Protein AF-A0A1Y1MTX8-F1 (afdb_monomer_lite)

Foldseek 3Di:
DVVVVVVVVVVVVVVVVVVVVPDDPPPPPPPCVDPDPPPDPVVVVVVVVCCVVPNDDPLPPQDAADPAAEEQEVLLDPVNVVVLVSNVVNVNDLVSYEYEYQDHRPDPLCPCPHVNVSNHYDYD

pLDDT: mean 87.74, std 13.03, range [48.88, 98.31]

Secondary structure (DSSP, 8-state):
-HHHHHHHHHHHHHHHHHHHHTPPPPTTSS--S--SPP--HHHHHHHHHHHHHH---GGGGPPPPPS--EEEETTTSHHHHHHHHHHHHTT--GGGEEEEESS---SGGGSTTSTTTTSEEEE-

Sequence (124 aa):
LFSLLVLLGVVVFVVRLNKVMTRTPELSSGVSIYKTEALTREYVRRVDAKIKAEGIDFRKNHPSSLNRRYIVVGGSGLVGAQIILDLLDGGTPSSAIRLVDIRPPSRDEFSISGRASRVLFAQA

Organism: Photinus pyralis (NCBI:txid7054)

Structure (mmCIF, N/CA/C/O backbone):
data_AF-A0A1Y1MTX8-F1
#
_entry.id   AF-A0A1Y1MTX8-F1
#
loop_
_atom_site.group_PDB
_atom_site.id
_atom_site.type_symbol
_atom_site.label_atom_id
_atom_site.label_alt_id
_atom_site.label_comp_id
_atom_site.label_asym_id
_atom_site.label_entity_id
_atom_site.label_seq_id
_atom_site.pdbx_PDB_ins_code
_atom_site.Cartn_x
_atom_site.Cartn_y
_atom_site.Cartn_z
_atom_site.occupancy
_atom_site.B_iso_or_equiv
_atom_site.auth_seq_id
_atom_site.auth_comp_id
_atom_site.auth_asym_id
_atom_site.auth_atom_id
_atom_site.pdbx_PDB_model_num
ATOM 1 N N . LEU A 1 1 ? 10.567 -33.858 -39.356 1.00 81.88 1 LEU A N 1
ATOM 2 C CA . LEU A 1 1 ? 10.444 -32.583 -40.106 1.00 81.88 1 LEU A CA 1
ATOM 3 C C . LEU A 1 1 ? 9.507 -31.592 -39.407 1.00 81.88 1 LEU A C 1
ATOM 5 O O . LEU A 1 1 ? 9.960 -30.516 -39.051 1.00 81.88 1 LEU A O 1
ATOM 9 N N . PHE A 1 2 ? 8.252 -31.966 -39.123 1.00 91.50 2 PHE A N 1
ATOM 10 C CA . PHE A 1 2 ? 7.279 -31.111 -38.420 1.00 91.50 2 PHE A CA 1
ATOM 11 C C . PHE A 1 2 ? 7.774 -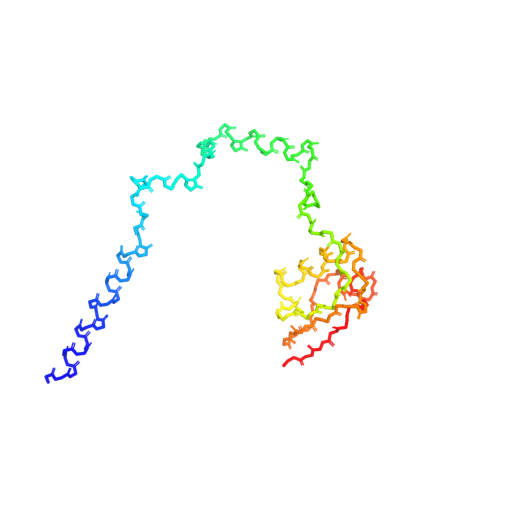30.595 -37.055 1.00 91.50 2 PHE A C 1
ATOM 13 O O . PHE A 1 2 ? 7.784 -29.391 -36.823 1.00 91.50 2 PHE A O 1
ATOM 20 N N . SER A 1 3 ? 8.301 -31.471 -36.193 1.00 90.81 3 SER A N 1
ATOM 21 C CA . SER A 1 3 ? 8.830 -31.070 -34.877 1.00 90.81 3 SER A CA 1
ATOM 22 C C . SER A 1 3 ? 10.027 -30.115 -34.967 1.00 90.81 3 SER A C 1
ATOM 24 O O . SER A 1 3 ? 10.205 -29.270 -34.097 1.00 90.81 3 SER A O 1
ATOM 26 N N . LEU A 1 4 ? 10.822 -30.211 -36.040 1.00 95.00 4 LEU A N 1
ATOM 27 C CA . LEU A 1 4 ? 11.948 -29.308 -36.293 1.00 95.00 4 LEU A CA 1
ATOM 28 C C . LEU A 1 4 ? 11.451 -27.906 -36.682 1.00 95.00 4 LEU A C 1
ATOM 30 O O . LEU A 1 4 ? 11.999 -26.911 -36.220 1.00 95.00 4 LEU A O 1
ATOM 34 N N . LEU A 1 5 ? 10.384 -27.830 -37.486 1.00 95.56 5 LEU A N 1
ATOM 35 C CA . LEU A 1 5 ? 9.737 -26.569 -37.862 1.00 95.56 5 LEU A CA 1
ATOM 36 C C . LEU A 1 5 ? 9.073 -25.891 -36.660 1.00 95.56 5 LEU A C 1
ATOM 38 O O . LEU A 1 5 ? 9.204 -24.681 -36.496 1.00 95.56 5 LEU A O 1
ATOM 42 N N . VAL A 1 6 ? 8.413 -26.665 -35.794 1.00 96.50 6 VAL A N 1
ATOM 43 C CA . VAL A 1 6 ? 7.831 -26.148 -34.547 1.00 96.50 6 VAL A CA 1
ATOM 44 C C . VAL A 1 6 ? 8.927 -25.611 -33.626 1.00 96.50 6 VAL A C 1
ATOM 46 O O . VAL A 1 6 ? 8.814 -24.486 -33.146 1.00 96.50 6 VAL A O 1
ATOM 49 N N . LEU A 1 7 ? 10.014 -26.367 -33.429 1.00 97.38 7 LEU A N 1
ATOM 50 C CA . LEU A 1 7 ? 11.145 -25.930 -32.608 1.00 97.38 7 LEU A CA 1
ATOM 51 C C . LEU A 1 7 ? 11.769 -24.638 -33.152 1.00 97.38 7 LEU A C 1
ATOM 53 O O . LEU A 1 7 ? 11.998 -23.698 -32.393 1.00 97.38 7 LEU A O 1
ATOM 57 N N . LEU A 1 8 ? 11.983 -24.558 -34.468 1.00 97.19 8 LEU A N 1
ATOM 58 C CA . LEU A 1 8 ? 12.482 -23.352 -35.125 1.00 97.19 8 LEU A CA 1
ATOM 59 C C . LEU A 1 8 ? 11.532 -22.163 -34.912 1.00 97.19 8 LEU A C 1
ATOM 61 O O . LEU A 1 8 ? 11.984 -21.066 -34.590 1.00 97.19 8 LEU A O 1
ATOM 65 N N . GLY A 1 9 ? 10.221 -22.386 -35.032 1.00 97.19 9 GLY A N 1
ATOM 66 C CA . GLY A 1 9 ? 9.199 -21.374 -34.768 1.00 97.19 9 GLY A CA 1
ATOM 67 C C . GLY A 1 9 ? 9.242 -20.846 -33.333 1.00 97.19 9 GLY A C 1
ATOM 68 O O . GLY A 1 9 ? 9.215 -19.632 -33.131 1.00 97.19 9 GLY A O 1
ATOM 69 N N . VAL A 1 10 ? 9.386 -21.732 -32.340 1.00 97.00 10 VAL A N 1
ATOM 70 C CA . VAL A 1 10 ? 9.524 -21.353 -30.922 1.00 97.00 10 VAL A CA 1
ATOM 71 C C . VAL A 1 10 ? 10.794 -20.536 -30.696 1.00 97.00 10 VAL A C 1
ATOM 73 O O . VAL A 1 10 ? 10.737 -19.493 -30.049 1.00 97.00 10 VAL A O 1
ATOM 76 N N . VAL A 1 11 ? 11.928 -20.954 -31.264 1.00 97.50 11 VAL A N 1
ATOM 77 C CA . VAL A 1 11 ? 13.194 -20.215 -31.143 1.00 97.50 11 VAL A CA 1
ATOM 78 C C . VAL A 1 11 ? 13.063 -18.815 -31.744 1.00 97.50 11 VAL A C 1
ATOM 80 O O . VAL A 1 11 ? 13.408 -17.831 -31.090 1.00 97.50 11 VAL A O 1
ATOM 83 N N . VAL A 1 12 ? 12.503 -18.694 -32.951 1.00 97.19 12 VAL A N 1
ATOM 84 C CA . VAL A 1 12 ? 12.266 -17.393 -33.598 1.00 97.19 12 VAL A CA 1
ATOM 85 C C . VAL A 1 12 ? 11.321 -16.526 -32.765 1.00 97.19 12 VAL A C 1
ATOM 87 O O . VAL A 1 12 ? 11.571 -15.330 -32.602 1.00 97.19 12 VAL A O 1
ATOM 90 N N . PHE A 1 13 ? 10.261 -17.112 -32.208 1.00 96.75 13 PHE A N 1
ATOM 91 C CA . PHE A 1 13 ? 9.304 -16.409 -31.360 1.00 96.75 13 PHE A CA 1
ATOM 92 C C . PHE A 1 13 ? 9.954 -15.869 -30.083 1.00 96.75 13 PHE A C 1
ATOM 94 O O . PHE A 1 13 ? 9.820 -14.682 -29.792 1.00 96.75 13 PHE A O 1
ATOM 101 N N . VAL A 1 14 ? 10.714 -16.698 -29.363 1.00 96.69 14 VAL A N 1
ATOM 102 C CA . VAL A 1 14 ? 11.410 -16.299 -28.130 1.00 96.69 14 VAL A CA 1
ATOM 103 C C . VAL A 1 14 ? 12.464 -15.231 -28.420 1.00 96.69 14 VAL A C 1
ATOM 105 O O . VAL A 1 14 ? 12.518 -14.221 -27.720 1.00 96.69 14 VAL A O 1
ATOM 108 N N . VAL A 1 15 ? 13.256 -15.387 -29.485 1.00 96.56 15 VAL A N 1
ATOM 109 C CA . VAL A 1 15 ? 14.250 -14.380 -29.894 1.00 96.56 15 VAL A CA 1
ATOM 110 C C . VAL A 1 15 ? 13.570 -13.058 -30.251 1.00 96.56 15 VAL A C 1
ATOM 112 O O . VAL A 1 15 ? 14.044 -11.993 -29.852 1.00 96.56 15 VAL A O 1
ATOM 115 N N . ARG A 1 16 ? 12.439 -13.102 -30.965 1.00 95.06 16 ARG A N 1
ATOM 116 C CA . ARG A 1 16 ? 11.661 -11.907 -31.304 1.00 95.06 16 ARG A CA 1
ATOM 117 C C . ARG A 1 16 ? 11.084 -11.242 -30.061 1.00 95.06 16 ARG A C 1
ATOM 119 O O . ARG A 1 16 ? 11.221 -10.030 -29.938 1.00 95.06 16 ARG A O 1
ATOM 126 N N . LEU A 1 17 ? 10.474 -12.004 -29.155 1.00 93.12 17 LEU A N 1
ATOM 127 C CA . LEU A 1 17 ? 9.946 -11.480 -27.897 1.00 93.12 17 LEU A CA 1
ATOM 128 C C . LEU A 1 17 ? 11.048 -10.819 -27.078 1.00 93.12 17 LEU A C 1
ATOM 130 O O . LEU A 1 17 ? 10.901 -9.659 -26.713 1.00 93.12 17 LEU A O 1
ATOM 134 N N . ASN A 1 18 ? 12.180 -11.495 -26.881 1.00 94.00 18 ASN A N 1
ATOM 135 C CA . ASN A 1 18 ? 13.312 -10.935 -26.150 1.00 94.00 18 ASN A CA 1
ATOM 136 C C . ASN A 1 18 ? 13.825 -9.644 -26.810 1.00 94.00 18 ASN A C 1
ATOM 138 O O . ASN A 1 18 ? 14.085 -8.648 -26.139 1.00 94.00 18 ASN A O 1
ATOM 142 N N . LYS A 1 19 ? 13.898 -9.611 -28.145 1.00 90.75 19 LYS A N 1
ATOM 143 C CA . LYS A 1 19 ? 14.303 -8.419 -28.904 1.00 90.75 19 LYS A CA 1
ATOM 144 C C . LYS A 1 19 ? 13.292 -7.272 -28.809 1.00 90.75 19 LYS A C 1
ATOM 146 O O . LYS A 1 19 ? 13.695 -6.117 -28.855 1.00 90.75 19 LYS A O 1
ATOM 151 N N . VAL A 1 20 ? 11.997 -7.565 -28.709 1.00 87.50 20 VAL A N 1
ATOM 152 C CA . VAL A 1 20 ? 10.947 -6.547 -28.537 1.00 87.50 20 VAL A CA 1
ATOM 153 C C . VAL A 1 20 ? 10.937 -6.033 -27.100 1.00 87.50 20 VAL A C 1
ATOM 155 O O . VAL A 1 20 ? 10.904 -4.827 -26.899 1.00 87.50 20 VAL A O 1
ATOM 158 N N . MET A 1 21 ? 11.044 -6.920 -26.110 1.00 84.19 21 MET A N 1
ATOM 159 C CA . MET A 1 21 ? 11.058 -6.560 -24.688 1.00 84.19 21 MET A CA 1
ATOM 160 C C . MET A 1 21 ? 12.317 -5.789 -24.266 1.00 84.19 21 MET A C 1
ATOM 162 O O . MET 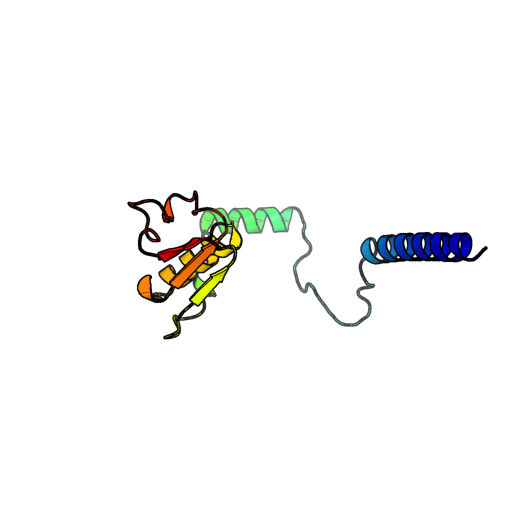A 1 21 ? 12.272 -5.044 -23.295 1.00 84.19 21 MET A O 1
ATOM 166 N N . THR A 1 22 ? 13.430 -5.936 -24.991 1.00 83.94 22 THR A N 1
ATOM 167 C CA . THR A 1 22 ? 14.675 -5.179 -24.748 1.00 83.94 22 THR A CA 1
ATOM 168 C C . THR A 1 22 ? 14.725 -3.832 -25.470 1.00 83.94 22 THR A C 1
ATOM 170 O O . THR A 1 22 ? 15.673 -3.072 -25.280 1.00 83.94 22 THR A O 1
ATOM 173 N N . ARG A 1 23 ? 13.727 -3.513 -26.303 1.00 76.12 23 ARG A N 1
ATOM 174 C CA . ARG A 1 23 ? 13.652 -2.236 -27.015 1.00 76.12 23 ARG A CA 1
ATOM 175 C C . ARG A 1 23 ? 12.672 -1.304 -26.326 1.00 76.12 23 ARG A C 1
ATOM 177 O O . ARG A 1 23 ? 11.498 -1.620 -26.173 1.00 76.12 23 ARG A O 1
ATOM 184 N N . THR A 1 24 ? 13.142 -0.107 -26.016 1.00 69.56 24 THR A N 1
ATOM 185 C CA . THR A 1 24 ? 12.255 1.025 -25.763 1.00 69.56 24 THR A CA 1
ATOM 186 C C . THR A 1 24 ? 11.659 1.454 -27.109 1.00 69.56 24 THR A C 1
ATOM 188 O O . THR A 1 24 ? 12.431 1.642 -28.054 1.00 69.56 24 THR A O 1
ATOM 191 N N . PRO A 1 25 ? 10.326 1.579 -27.248 1.00 68.94 25 PRO A N 1
ATOM 192 C CA . PRO A 1 25 ? 9.718 2.140 -28.450 1.00 68.94 25 PRO A CA 1
ATOM 193 C C . PRO A 1 25 ? 10.361 3.487 -28.784 1.00 68.94 25 PRO A C 1
ATOM 195 O O . PRO A 1 25 ? 10.639 4.277 -27.878 1.00 68.94 25 PRO A O 1
ATOM 198 N N . GLU A 1 26 ? 10.619 3.749 -30.066 1.00 65.19 26 GLU A N 1
ATOM 199 C CA . GLU A 1 26 ? 11.128 5.056 -30.469 1.00 65.19 26 GLU A CA 1
ATOM 200 C C . GLU A 1 26 ? 10.127 6.138 -30.044 1.00 65.19 26 GLU A C 1
ATOM 202 O O . GLU A 1 26 ? 8.942 6.086 -30.376 1.00 65.19 26 GLU A O 1
ATOM 207 N N . LEU A 1 27 ? 10.624 7.139 -29.315 1.00 60.78 27 LEU A N 1
ATOM 208 C CA . LEU A 1 27 ? 9.866 8.290 -28.805 1.00 60.78 27 LEU A CA 1
ATOM 209 C C . LEU A 1 27 ? 9.301 9.195 -29.926 1.00 60.78 27 LEU A C 1
ATOM 211 O O . LEU A 1 27 ? 8.752 10.259 -29.652 1.00 60.78 27 LEU A O 1
ATOM 215 N N . SER A 1 28 ? 9.444 8.792 -31.190 1.00 54.53 28 SER A N 1
ATOM 216 C CA . SER A 1 28 ? 9.121 9.539 -32.409 1.00 54.53 28 SER A CA 1
ATOM 217 C C . SER A 1 28 ? 7.623 9.636 -32.718 1.00 54.53 28 SER A C 1
ATOM 219 O O . SER A 1 28 ? 7.240 10.305 -33.672 1.00 54.53 28 SER A O 1
ATOM 221 N N . SER A 1 29 ? 6.752 9.029 -31.913 1.00 50.22 29 SER A N 1
ATOM 222 C CA . SER A 1 29 ? 5.308 8.992 -32.167 1.00 50.22 29 SER A CA 1
ATOM 223 C C . SER A 1 29 ? 4.496 9.774 -31.137 1.00 50.22 29 SER A C 1
ATOM 225 O O . SER A 1 29 ? 3.514 9.260 -30.631 1.00 50.22 29 SER A O 1
ATOM 227 N N . GLY A 1 30 ? 4.879 11.017 -30.813 1.00 53.75 30 GLY A N 1
ATOM 228 C CA . GLY A 1 30 ? 4.000 12.015 -30.164 1.00 53.75 30 GLY A CA 1
ATOM 229 C C . GLY A 1 30 ? 3.462 11.682 -28.762 1.00 53.75 30 GLY A C 1
ATOM 230 O O . GLY A 1 30 ? 2.908 12.552 -28.091 1.00 53.75 30 GLY A O 1
ATOM 231 N N . VAL A 1 31 ? 3.663 10.460 -28.274 1.00 51.06 31 VAL A N 1
ATOM 232 C CA . VAL A 1 31 ? 3.373 10.045 -26.914 1.00 51.06 31 VAL A CA 1
ATOM 233 C C . VAL A 1 31 ? 4.573 10.468 -26.080 1.00 51.06 31 VAL A C 1
ATOM 235 O O . VAL A 1 31 ? 5.528 9.724 -25.867 1.00 51.06 31 VAL A O 1
ATOM 238 N N . SER A 1 32 ? 4.536 11.718 -25.628 1.00 49.28 32 SER A N 1
ATOM 239 C CA . SER A 1 32 ? 5.360 12.180 -24.517 1.00 49.28 32 SER A CA 1
ATOM 240 C C . SER A 1 32 ? 4.944 11.385 -23.276 1.00 49.28 32 SER A C 1
ATOM 242 O O . SER A 1 32 ? 4.088 11.821 -22.513 1.00 49.28 32 SER A O 1
ATOM 244 N N . ILE A 1 33 ? 5.495 10.179 -23.091 1.00 51.00 33 ILE A N 1
ATOM 245 C CA . ILE A 1 33 ? 5.199 9.381 -21.890 1.00 51.00 33 ILE A CA 1
ATOM 246 C C . ILE A 1 33 ? 5.789 10.071 -20.649 1.00 51.00 33 ILE A C 1
ATOM 248 O O . ILE A 1 33 ? 5.294 9.876 -19.548 1.00 51.00 33 ILE A O 1
ATOM 252 N N . TYR A 1 34 ? 6.763 10.973 -20.803 1.00 49.47 34 TYR A N 1
ATOM 253 C CA . TYR A 1 34 ? 7.367 11.674 -19.677 1.00 49.47 34 TYR A CA 1
ATOM 254 C C . TYR A 1 34 ? 7.754 13.098 -20.063 1.00 49.47 34 TYR A C 1
ATOM 256 O O . TYR A 1 34 ? 8.876 13.380 -20.471 1.00 49.47 34 TYR A O 1
ATOM 264 N N . LYS A 1 35 ? 6.822 14.031 -19.862 1.00 48.88 35 LYS A N 1
ATOM 265 C CA . LYS A 1 35 ? 7.110 15.463 -19.689 1.00 48.88 35 LYS A CA 1
ATOM 266 C C . LYS A 1 35 ? 7.738 15.713 -18.305 1.00 48.88 35 LYS A C 1
ATOM 268 O O . LYS A 1 35 ? 7.371 16.645 -17.597 1.00 48.88 35 LYS A O 1
ATOM 273 N N . THR A 1 36 ? 8.618 14.816 -17.881 1.00 58.41 36 THR A N 1
ATOM 274 C CA . THR A 1 36 ? 9.267 14.827 -16.575 1.00 58.41 36 THR A CA 1
ATOM 275 C C . THR A 1 36 ? 10.669 15.365 -16.786 1.00 58.41 36 THR A C 1
ATOM 277 O O . THR A 1 36 ? 11.326 15.004 -17.764 1.00 58.41 36 THR A O 1
ATOM 280 N N . GLU A 1 37 ? 11.119 16.252 -15.898 1.00 64.62 37 GLU A N 1
ATOM 281 C CA . GLU A 1 37 ? 12.517 16.685 -15.881 1.00 64.62 37 GLU A CA 1
ATOM 282 C C . GLU A 1 37 ? 13.432 15.455 -15.961 1.00 64.62 37 GLU A C 1
ATOM 284 O O . GLU A 1 37 ? 13.139 14.411 -15.367 1.00 64.62 37 GLU A O 1
ATOM 289 N N . ALA A 1 38 ? 14.525 15.559 -16.722 1.00 72.25 38 ALA A N 1
ATOM 290 C CA . ALA A 1 38 ? 15.507 14.488 -16.787 1.00 72.25 38 ALA A CA 1
ATOM 291 C C . ALA A 1 38 ? 15.930 14.096 -15.361 1.00 72.25 38 ALA A C 1
ATOM 293 O O . ALA A 1 38 ? 16.132 14.967 -14.513 1.00 72.25 38 ALA A O 1
ATOM 294 N N . LEU A 1 39 ? 16.075 12.791 -15.106 1.00 81.12 39 LEU A N 1
ATOM 295 C CA . LEU A 1 39 ? 16.537 12.227 -13.830 1.00 81.12 39 LEU A CA 1
ATOM 296 C C . LEU A 1 39 ? 18.026 12.546 -13.601 1.00 81.12 39 LEU A C 1
ATOM 298 O O . LEU A 1 39 ? 18.888 11.669 -13.605 1.00 81.12 39 LEU A O 1
ATOM 302 N N . THR A 1 40 ? 18.345 13.827 -13.437 1.00 88.62 40 THR A N 1
ATOM 303 C CA . THR A 1 40 ? 19.683 14.316 -13.111 1.00 88.62 40 THR A CA 1
ATOM 304 C C . THR A 1 40 ? 19.9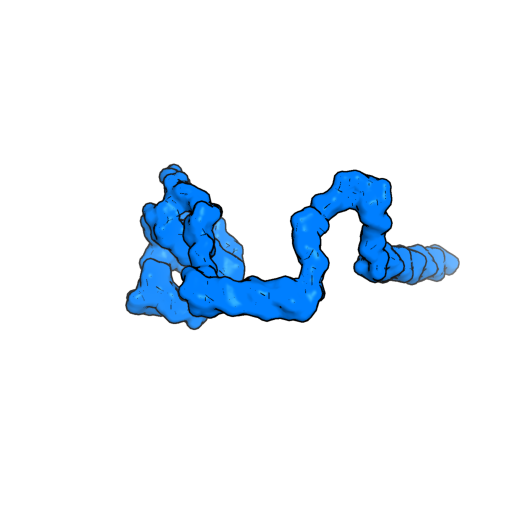56 14.164 -11.620 1.00 88.62 40 THR A C 1
ATOM 306 O O . THR A 1 40 ? 19.046 14.031 -10.795 1.00 88.62 40 THR A O 1
ATOM 309 N N . ARG A 1 41 ? 21.237 14.215 -11.243 1.00 92.69 41 ARG A N 1
ATOM 310 C CA . ARG A 1 41 ? 21.646 14.162 -9.833 1.00 92.69 41 ARG A CA 1
ATOM 311 C C . ARG A 1 41 ? 21.038 15.314 -9.032 1.00 92.69 41 ARG A C 1
ATOM 313 O O . ARG A 1 41 ? 20.637 15.131 -7.887 1.00 92.69 41 ARG A O 1
ATOM 320 N N . GLU A 1 42 ? 20.960 16.487 -9.645 1.00 92.69 42 GLU A N 1
ATOM 321 C CA . GLU A 1 42 ? 20.415 17.714 -9.074 1.00 92.69 42 GLU A CA 1
ATOM 322 C C . GLU A 1 42 ? 18.907 17.580 -8.847 1.00 92.69 42 GLU A C 1
ATOM 324 O O . GLU A 1 42 ? 18.423 17.921 -7.768 1.00 92.69 42 GLU A O 1
ATOM 329 N N . TYR A 1 43 ? 18.180 17.010 -9.817 1.00 89.25 43 TYR A N 1
ATOM 330 C CA . TYR A 1 43 ? 16.752 16.725 -9.684 1.00 89.25 43 TYR A CA 1
ATOM 331 C C . TYR A 1 43 ? 16.475 15.779 -8.515 1.00 89.25 43 TYR A C 1
ATOM 333 O O . TYR A 1 43 ? 15.666 16.094 -7.642 1.00 89.25 43 TYR A O 1
ATOM 341 N N . VAL A 1 44 ? 17.192 14.653 -8.453 1.00 91.44 44 VAL A N 1
ATOM 342 C CA . VAL A 1 44 ? 17.010 13.653 -7.391 1.00 91.44 44 VAL A CA 1
ATOM 343 C C . VAL A 1 44 ? 17.282 14.261 -6.014 1.00 91.44 44 VAL A C 1
ATOM 345 O O . VAL A 1 44 ? 16.476 14.085 -5.104 1.00 91.44 44 VAL A O 1
ATOM 348 N N . ARG A 1 45 ? 18.364 15.038 -5.861 1.00 95.31 45 ARG A N 1
ATOM 349 C CA . ARG A 1 45 ? 18.677 15.728 -4.595 1.00 95.31 45 ARG A CA 1
ATOM 350 C C . ARG A 1 45 ? 17.602 16.734 -4.198 1.00 95.31 45 ARG A C 1
ATOM 352 O O . ARG A 1 45 ? 17.256 16.820 -3.025 1.00 95.31 45 ARG A O 1
ATOM 359 N N . ARG A 1 46 ? 17.069 17.490 -5.159 1.00 94.19 46 ARG A N 1
ATOM 360 C CA . ARG A 1 46 ? 15.996 18.462 -4.921 1.00 94.19 46 ARG A CA 1
ATOM 361 C C . ARG A 1 46 ? 14.709 17.778 -4.464 1.00 94.19 46 ARG A C 1
ATOM 363 O O . ARG A 1 46 ? 14.087 18.243 -3.514 1.00 94.19 46 ARG A O 1
ATOM 370 N N . VAL A 1 47 ? 14.323 16.681 -5.115 1.00 91.31 47 VAL A N 1
ATOM 371 C CA . VAL A 1 47 ? 13.140 15.896 -4.733 1.00 91.31 47 VAL A CA 1
ATOM 372 C C . VAL A 1 47 ? 13.325 15.269 -3.349 1.00 91.31 47 VAL A C 1
ATOM 374 O O . VAL A 1 47 ? 12.420 15.375 -2.530 1.00 91.31 47 VAL A O 1
ATOM 377 N N . ASP A 1 48 ? 14.496 14.699 -3.049 1.00 93.50 48 ASP A N 1
ATOM 378 C CA . ASP A 1 48 ? 14.813 14.155 -1.718 1.00 93.50 48 ASP A CA 1
ATOM 379 C C . ASP A 1 48 ? 14.731 15.229 -0.622 1.00 93.50 48 ASP A C 1
ATOM 381 O O . ASP A 1 48 ? 14.060 15.031 0.389 1.00 93.50 48 ASP A O 1
ATOM 385 N N . ALA A 1 49 ? 15.346 16.396 -0.842 1.00 95.81 49 ALA A N 1
ATOM 386 C CA . ALA A 1 49 ? 15.287 17.511 0.101 1.00 95.81 49 ALA A CA 1
ATOM 387 C C . ALA A 1 49 ? 13.845 17.980 0.341 1.00 95.81 49 ALA A C 1
ATOM 389 O O . ALA A 1 49 ? 13.451 18.203 1.485 1.00 95.81 49 ALA A O 1
ATOM 390 N N . LYS A 1 50 ? 13.040 18.067 -0.725 1.00 93.75 50 LYS A N 1
ATOM 391 C CA . LYS A 1 50 ? 11.621 18.411 -0.631 1.00 93.75 50 LYS A CA 1
ATOM 392 C C . LYS A 1 50 ? 10.841 17.375 0.179 1.00 93.75 50 LYS A C 1
ATOM 394 O O . LYS A 1 50 ? 10.112 17.748 1.088 1.00 93.75 50 LYS A O 1
ATOM 399 N N . ILE A 1 51 ? 11.024 16.087 -0.111 1.00 94.00 51 ILE A N 1
ATOM 400 C CA . ILE A 1 51 ? 10.360 14.991 0.608 1.00 94.00 51 ILE A CA 1
ATOM 401 C C . ILE A 1 51 ? 10.740 14.997 2.092 1.00 94.00 51 ILE A C 1
ATOM 403 O O . ILE A 1 51 ? 9.879 14.789 2.939 1.00 94.00 51 ILE A O 1
ATOM 407 N N . LYS A 1 52 ? 12.005 15.265 2.431 1.00 94.81 52 LYS A N 1
ATOM 408 C CA . LYS A 1 52 ? 12.449 15.371 3.831 1.00 94.81 52 LYS A CA 1
ATOM 409 C C . LYS A 1 52 ? 11.845 16.569 4.559 1.00 94.81 52 LYS A C 1
ATOM 411 O O . LYS A 1 52 ? 11.557 16.458 5.745 1.00 94.81 52 LYS A O 1
ATOM 416 N N . ALA A 1 53 ? 11.682 17.698 3.871 1.00 95.75 53 ALA A N 1
ATOM 417 C CA . ALA A 1 53 ? 11.150 18.923 4.461 1.00 95.75 53 ALA A CA 1
ATOM 418 C C . ALA A 1 53 ? 9.619 18.904 4.600 1.00 95.75 53 ALA A C 1
ATOM 420 O O . ALA A 1 53 ? 9.089 19.310 5.629 1.00 95.75 53 ALA A O 1
ATOM 421 N N . GLU A 1 54 ? 8.913 18.447 3.566 1.00 93.75 54 GLU A N 1
ATOM 422 C CA . GLU A 1 54 ? 7.451 18.553 3.452 1.00 93.75 54 GLU A CA 1
ATOM 423 C C . GLU A 1 54 ? 6.730 17.221 3.714 1.00 93.75 54 GLU A C 1
ATOM 425 O O . GLU A 1 54 ? 5.524 17.203 3.961 1.00 93.75 54 GLU A O 1
ATOM 430 N N . GLY A 1 55 ? 7.447 16.097 3.658 1.00 88.44 55 GLY A N 1
ATOM 431 C CA . GLY A 1 55 ? 6.850 14.766 3.601 1.00 88.44 55 GLY A CA 1
ATOM 432 C C . GLY A 1 55 ? 6.237 14.454 2.232 1.00 88.44 55 GLY A C 1
ATOM 433 O O . GLY A 1 55 ? 6.368 15.203 1.262 1.00 88.44 55 GLY A O 1
ATOM 434 N N . ILE A 1 56 ? 5.556 13.310 2.143 1.00 85.94 56 ILE A N 1
ATOM 435 C CA . ILE A 1 56 ? 4.732 12.946 0.985 1.00 85.94 56 ILE A CA 1
ATOM 436 C C . ILE A 1 56 ? 3.300 12.779 1.475 1.00 85.94 56 ILE A C 1
ATOM 438 O O . ILE A 1 56 ? 3.023 11.902 2.293 1.00 85.94 56 ILE A O 1
ATOM 442 N N . ASP A 1 57 ? 2.384 13.594 0.953 1.00 82.31 57 ASP A N 1
ATOM 443 C CA . ASP A 1 57 ? 0.958 13.388 1.187 1.00 82.31 57 ASP A CA 1
ATOM 444 C C . ASP A 1 57 ? 0.373 12.447 0.132 1.00 82.31 57 ASP A C 1
ATOM 446 O O . ASP A 1 57 ? -0.036 12.859 -0.956 1.00 82.31 57 ASP A O 1
ATOM 450 N N . PHE A 1 58 ? 0.324 11.162 0.471 1.00 76.19 58 PHE A N 1
ATOM 451 C CA . PHE A 1 58 ? -0.296 10.138 -0.370 1.00 76.19 58 PHE A CA 1
ATOM 452 C C . PHE A 1 58 ? -1.824 10.293 -0.459 1.00 76.19 58 PHE A C 1
ATOM 454 O O . PHE A 1 58 ? -2.428 9.845 -1.431 1.00 76.19 58 PHE A O 1
ATOM 461 N N . ARG A 1 59 ? -2.451 11.003 0.491 1.00 74.06 59 ARG A N 1
ATOM 462 C CA . ARG A 1 59 ? -3.915 11.119 0.592 1.00 74.06 59 ARG A CA 1
ATOM 463 C C . ARG A 1 59 ? -4.516 12.123 -0.379 1.00 74.06 59 ARG A C 1
ATOM 465 O O . ARG A 1 59 ? -5.704 12.036 -0.670 1.00 74.06 59 ARG A O 1
ATOM 472 N N . LYS A 1 60 ? -3.715 13.048 -0.920 1.00 77.56 60 LYS A N 1
ATOM 473 C CA . LYS A 1 60 ? -4.175 14.089 -1.855 1.00 77.56 60 LYS A CA 1
ATOM 474 C C . LYS A 1 60 ? -4.957 13.529 -3.049 1.00 77.56 60 LYS A C 1
ATOM 476 O O . LYS A 1 60 ? -5.855 14.193 -3.556 1.00 77.56 60 LYS A O 1
ATOM 481 N N . ASN A 1 61 ? -4.611 12.320 -3.488 1.00 74.81 61 ASN A N 1
ATOM 482 C CA . ASN A 1 61 ? -5.238 11.655 -4.628 1.00 74.81 61 ASN A CA 1
ATOM 483 C C . ASN A 1 61 ? -6.079 10.439 -4.217 1.00 74.81 61 ASN A C 1
ATOM 485 O O . ASN A 1 61 ? -6.422 9.628 -5.077 1.00 74.81 61 ASN A O 1
ATOM 489 N N . HIS A 1 62 ? -6.389 10.275 -2.925 1.00 73.75 62 HIS A N 1
ATOM 490 C CA . HIS A 1 62 ? -7.276 9.194 -2.517 1.00 73.75 62 HIS A CA 1
ATOM 491 C C . HIS A 1 62 ? -8.666 9.432 -3.112 1.00 73.75 62 HIS A C 1
ATOM 493 O O . HIS A 1 62 ? -9.191 10.548 -3.029 1.00 73.75 62 HIS A O 1
ATOM 499 N N . PRO A 1 63 ? -9.283 8.402 -3.712 1.00 68.31 63 PRO A N 1
ATOM 500 C CA . PRO A 1 63 ? -10.676 8.497 -4.098 1.00 68.31 63 PRO A CA 1
ATOM 501 C C . PRO A 1 63 ? -11.514 8.764 -2.845 1.00 68.31 63 PRO A C 1
ATOM 503 O O . PRO A 1 63 ? -11.270 8.185 -1.784 1.00 68.31 63 PRO A O 1
ATOM 506 N N . SER A 1 64 ? -12.507 9.646 -2.959 1.00 73.50 64 SER A N 1
ATOM 507 C CA . SER A 1 64 ? -13.477 9.834 -1.884 1.00 73.50 64 SER A CA 1
ATOM 508 C C . SER A 1 64 ? -14.187 8.512 -1.584 1.00 73.50 64 SER A C 1
ATOM 510 O O . SER A 1 64 ? -14.411 7.698 -2.486 1.00 73.50 64 SER A O 1
ATOM 512 N N . SER A 1 65 ? -14.553 8.287 -0.316 1.00 75.31 65 SER A N 1
ATOM 513 C CA . SER A 1 65 ? -15.369 7.126 0.043 1.00 75.31 65 SER A CA 1
ATOM 514 C C . SER A 1 65 ? -16.655 7.128 -0.781 1.00 75.31 65 SER A C 1
ATOM 516 O O . SER A 1 65 ? -17.442 8.077 -0.773 1.00 75.31 65 SER A O 1
ATOM 518 N N . LEU A 1 66 ? -16.848 6.039 -1.518 1.00 76.50 66 LEU A N 1
ATOM 519 C CA . LEU A 1 66 ? -18.090 5.733 -2.205 1.00 76.50 66 LEU A CA 1
ATOM 520 C C . LEU A 1 66 ? -18.849 4.740 -1.329 1.00 76.50 66 LEU A C 1
ATOM 522 O O . LEU A 1 66 ? -18.249 3.788 -0.831 1.00 76.50 66 LEU A O 1
ATOM 526 N N . ASN A 1 67 ? -20.164 4.920 -1.183 1.00 85.81 67 ASN A N 1
ATOM 527 C CA . ASN A 1 67 ? -21.038 4.001 -0.448 1.00 85.81 67 ASN A CA 1
ATOM 528 C C . ASN A 1 67 ? -21.162 2.644 -1.181 1.00 85.81 67 ASN A C 1
ATOM 530 O O . ASN A 1 67 ? -22.162 2.357 -1.838 1.00 85.81 67 ASN A O 1
ATOM 534 N N . ARG A 1 68 ? -20.090 1.847 -1.150 1.00 90.31 68 ARG A N 1
ATOM 535 C CA . ARG A 1 68 ? -19.887 0.599 -1.895 1.00 90.31 68 ARG A CA 1
ATOM 536 C C . ARG A 1 68 ? -19.238 -0.443 -0.990 1.00 90.31 68 ARG A C 1
ATOM 538 O O . ARG A 1 68 ? -18.556 -0.105 -0.027 1.00 90.31 68 ARG A O 1
ATOM 545 N N . ARG A 1 69 ? -19.432 -1.718 -1.333 1.00 95.12 69 ARG A N 1
ATOM 546 C CA . ARG A 1 69 ? -18.713 -2.835 -0.710 1.00 95.12 69 ARG A CA 1
ATOM 547 C C . ARG A 1 69 ? -17.535 -3.245 -1.584 1.00 95.12 69 ARG A C 1
ATOM 549 O O . ARG A 1 69 ? -17.667 -3.285 -2.805 1.00 95.12 69 ARG A O 1
ATOM 556 N N . TYR A 1 70 ? -16.423 -3.587 -0.950 1.00 96.06 70 TYR A N 1
ATOM 557 C CA . TYR A 1 70 ? -15.171 -3.951 -1.601 1.00 96.06 70 TYR A CA 1
ATOM 558 C C . TYR A 1 70 ? -14.777 -5.371 -1.208 1.00 96.06 70 TYR A C 1
ATOM 560 O O . TYR A 1 70 ? -14.768 -5.719 -0.028 1.00 96.06 70 TYR A O 1
ATOM 568 N N . ILE A 1 71 ? -14.427 -6.184 -2.201 1.00 97.75 71 ILE A N 1
ATOM 569 C CA . ILE A 1 71 ? -13.744 -7.462 -2.000 1.00 97.75 71 ILE A CA 1
ATOM 570 C C . ILE A 1 71 ? -12.344 -7.288 -2.572 1.00 97.75 71 ILE A C 1
ATOM 572 O O . ILE A 1 71 ? -12.194 -7.022 -3.763 1.00 97.75 71 ILE A O 1
ATOM 576 N N . VAL A 1 72 ? -11.332 -7.413 -1.722 1.00 97.44 72 VAL A N 1
ATOM 577 C CA . VAL A 1 72 ? -9.929 -7.262 -2.106 1.00 97.44 72 VAL A CA 1
ATOM 578 C C . VAL A 1 72 ? -9.288 -8.641 -2.110 1.00 97.44 72 VAL A C 1
ATOM 580 O O . VAL A 1 72 ? -9.007 -9.205 -1.054 1.00 97.44 72 VAL A O 1
ATOM 583 N N . VAL A 1 73 ? -9.089 -9.188 -3.308 1.00 98.19 73 VAL A N 1
ATOM 584 C CA . VAL A 1 73 ? -8.393 -10.464 -3.526 1.00 98.19 73 VAL A CA 1
ATOM 585 C C . VAL A 1 73 ? -6.884 -10.223 -3.540 1.00 98.19 73 VAL A C 1
ATOM 587 O O . VAL A 1 73 ? -6.428 -9.220 -4.088 1.00 98.19 73 VAL A O 1
ATOM 590 N N . GLY A 1 74 ? -6.106 -11.118 -2.927 1.00 97.19 74 GLY A N 1
ATOM 591 C CA . GLY A 1 74 ? -4.684 -10.864 -2.666 1.00 97.19 74 GLY A CA 1
ATOM 592 C C . GLY A 1 74 ? -4.487 -9.780 -1.596 1.00 97.19 74 GLY A C 1
ATOM 593 O O . GLY A 1 74 ? -3.499 -9.039 -1.617 1.00 97.19 74 GLY A O 1
ATOM 594 N N . GLY A 1 75 ? -5.476 -9.628 -0.706 1.00 96.75 75 GLY A N 1
ATOM 595 C CA . GLY A 1 75 ? -5.557 -8.543 0.269 1.00 96.75 75 GLY A CA 1
ATOM 596 C C . GLY A 1 75 ? -4.507 -8.594 1.382 1.00 96.75 75 GLY A C 1
ATOM 597 O O . GLY A 1 75 ? -4.278 -7.583 2.036 1.00 96.75 75 GLY A O 1
ATOM 598 N N . SER A 1 76 ? -3.833 -9.727 1.573 1.00 96.69 76 SER A N 1
ATOM 599 C CA . SER A 1 76 ? -2.707 -9.877 2.502 1.00 96.69 76 SER A CA 1
ATOM 600 C C . SER A 1 76 ? -1.363 -9.516 1.863 1.00 96.69 76 SER A C 1
ATOM 602 O O . SER A 1 76 ? -0.356 -9.413 2.565 1.00 96.69 76 SER A O 1
ATOM 604 N N . GLY A 1 77 ? -1.320 -9.341 0.537 1.00 95.31 77 GLY A N 1
ATOM 605 C CA . GLY A 1 77 ? -0.148 -8.868 -0.198 1.00 95.31 77 GLY A CA 1
ATOM 606 C C . GLY A 1 77 ? 0.114 -7.370 -0.010 1.00 95.31 77 GLY A C 1
ATOM 607 O O . GLY A 1 77 ? -0.724 -6.633 0.502 1.00 95.31 77 GLY A O 1
ATOM 608 N N . LEU A 1 78 ? 1.277 -6.897 -0.473 1.00 94.94 78 LEU A N 1
ATOM 609 C CA . LEU A 1 78 ? 1.704 -5.499 -0.305 1.00 94.94 78 LEU A CA 1
ATOM 610 C C . LEU A 1 78 ? 0.671 -4.500 -0.851 1.00 94.94 78 LEU A C 1
ATOM 612 O O . LEU A 1 78 ? 0.260 -3.583 -0.142 1.00 94.94 78 LEU A O 1
ATOM 616 N N . VAL A 1 79 ? 0.223 -4.714 -2.090 1.00 95.25 79 VAL A N 1
ATOM 617 C CA . VAL A 1 79 ? -0.718 -3.815 -2.774 1.00 95.25 79 VAL A CA 1
ATOM 618 C C . VAL A 1 79 ? -2.126 -3.944 -2.196 1.00 95.25 79 VAL A C 1
ATOM 620 O O . VAL A 1 79 ? -2.741 -2.936 -1.864 1.00 95.25 79 VAL A O 1
ATOM 623 N N . GLY A 1 80 ? -2.629 -5.171 -2.032 1.00 95.88 80 GLY A N 1
ATOM 624 C CA . GLY A 1 80 ? -3.978 -5.409 -1.515 1.00 95.88 80 GLY A CA 1
ATOM 625 C C . GLY A 1 80 ? -4.168 -4.861 -0.101 1.00 95.88 80 GLY A C 1
ATOM 626 O O . GLY A 1 80 ? -5.159 -4.183 0.170 1.00 95.88 80 GLY A O 1
ATOM 627 N N . ALA A 1 81 ? -3.176 -5.059 0.770 1.00 96.00 81 ALA A N 1
ATOM 628 C CA . ALA A 1 81 ? -3.205 -4.515 2.118 1.00 96.00 81 ALA A CA 1
ATOM 629 C C . ALA A 1 81 ? -3.221 -2.983 2.099 1.00 96.00 81 ALA A C 1
ATOM 631 O O . ALA A 1 81 ? -3.996 -2.377 2.834 1.00 96.00 81 ALA A O 1
ATOM 632 N N . GLN A 1 82 ? -2.418 -2.349 1.235 1.00 94.31 82 GLN A N 1
ATOM 633 C CA . GLN A 1 82 ? -2.414 -0.891 1.124 1.00 94.31 82 GLN A CA 1
AT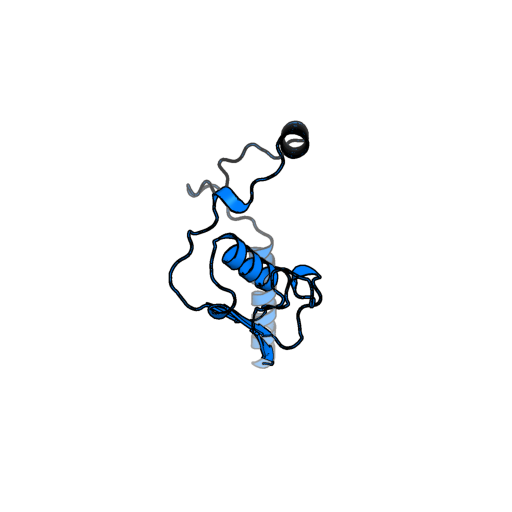OM 634 C C . GLN A 1 82 ? -3.753 -0.345 0.615 1.00 94.31 82 GLN A C 1
ATOM 636 O O . GLN A 1 82 ? -4.268 0.599 1.197 1.00 94.31 82 GLN A O 1
ATOM 641 N N . ILE A 1 83 ? -4.377 -0.992 -0.374 1.00 94.06 83 ILE A N 1
ATOM 642 C CA . ILE A 1 83 ? -5.711 -0.605 -0.861 1.00 94.06 83 ILE A CA 1
ATOM 643 C C . ILE A 1 83 ? -6.740 -0.612 0.276 1.00 94.06 83 ILE A C 1
ATOM 645 O O . ILE A 1 83 ? -7.534 0.316 0.399 1.00 94.06 83 ILE A O 1
ATOM 649 N N . ILE A 1 84 ? -6.736 -1.645 1.124 1.00 95.44 84 ILE A N 1
ATOM 650 C CA . ILE A 1 84 ? -7.651 -1.724 2.272 1.00 95.44 84 ILE A CA 1
ATOM 651 C C . ILE A 1 84 ? -7.412 -0.558 3.233 1.00 95.44 84 ILE A C 1
ATOM 653 O O . ILE A 1 84 ? -8.363 0.078 3.686 1.00 95.44 84 ILE A O 1
ATOM 657 N N . LEU A 1 85 ? -6.148 -0.273 3.534 1.00 93.69 85 LEU A N 1
ATOM 658 C CA . LEU A 1 85 ? -5.757 0.825 4.408 1.00 93.69 85 LEU A CA 1
ATOM 659 C C . LEU A 1 85 ? -6.174 2.189 3.841 1.00 93.69 85 LEU A C 1
ATOM 661 O O . LEU A 1 85 ? -6.713 3.006 4.585 1.00 93.69 85 LEU A O 1
ATOM 665 N N . ASP A 1 86 ? -6.023 2.391 2.535 1.00 92.00 86 ASP A N 1
ATOM 666 C CA . ASP A 1 86 ? -6.415 3.618 1.844 1.00 92.00 86 ASP A CA 1
ATOM 667 C C . ASP A 1 86 ? -7.941 3.800 1.819 1.00 92.00 86 ASP A C 1
ATOM 669 O O . ASP A 1 86 ? -8.437 4.913 2.006 1.00 92.00 86 ASP A O 1
ATOM 673 N N . LEU A 1 87 ? -8.700 2.708 1.650 1.00 92.44 87 LEU A N 1
ATOM 674 C CA . LEU A 1 87 ? -10.164 2.711 1.745 1.00 92.44 87 LEU A CA 1
ATOM 675 C C . LEU A 1 87 ? -10.635 3.097 3.152 1.00 92.44 87 LEU A C 1
ATOM 677 O O . LEU A 1 87 ? -11.570 3.893 3.281 1.00 92.44 87 LEU A O 1
ATOM 681 N N . LEU A 1 88 ? -9.992 2.550 4.190 1.00 92.56 88 LEU A N 1
ATOM 682 C CA . LEU A 1 88 ? -10.265 2.900 5.587 1.00 92.56 88 LEU A CA 1
ATOM 683 C C . LEU A 1 88 ? -9.936 4.375 5.859 1.00 92.56 88 LEU A C 1
ATOM 685 O O . LEU A 1 88 ? -10.753 5.074 6.455 1.00 92.56 88 LEU A O 1
ATOM 689 N N . ASP A 1 89 ? -8.792 4.866 5.373 1.00 89.69 89 ASP A N 1
ATOM 690 C CA . ASP A 1 89 ? -8.378 6.270 5.524 1.00 89.69 89 ASP A CA 1
ATOM 691 C C . ASP A 1 89 ? -9.312 7.232 4.775 1.00 89.69 89 ASP A C 1
ATOM 693 O O . ASP A 1 89 ? -9.550 8.351 5.227 1.00 89.69 89 ASP A O 1
ATOM 697 N N . GLY A 1 90 ? -9.904 6.779 3.667 1.00 88.25 90 GLY A N 1
ATOM 698 C CA . GLY A 1 90 ? -10.956 7.493 2.944 1.00 88.25 90 GLY A CA 1
ATOM 699 C C . GLY A 1 90 ? -12.318 7.509 3.653 1.00 88.25 90 GLY A C 1
ATOM 700 O O . GLY A 1 90 ? -13.237 8.168 3.169 1.00 88.25 90 GLY A O 1
ATOM 701 N N . GLY A 1 91 ? -12.470 6.800 4.779 1.00 90.44 91 GLY A N 1
ATOM 702 C CA . GLY A 1 91 ? -13.708 6.726 5.561 1.00 90.44 91 GLY A CA 1
ATOM 703 C C . GLY A 1 91 ? -14.639 5.572 5.180 1.00 90.44 91 GLY A C 1
ATOM 704 O O . GLY A 1 91 ? -15.807 5.568 5.570 1.00 90.44 91 GLY A O 1
ATOM 705 N N . THR A 1 92 ? -14.165 4.588 4.413 1.00 92.88 92 THR A N 1
ATOM 706 C CA . THR A 1 92 ? -14.940 3.365 4.152 1.00 92.88 92 THR A CA 1
ATOM 707 C C . THR A 1 92 ? -15.037 2.552 5.448 1.00 92.88 92 THR A C 1
ATOM 709 O O . THR A 1 92 ? -14.003 2.245 6.042 1.00 92.88 92 THR A O 1
ATOM 712 N N . PRO A 1 93 ? -16.236 2.162 5.917 1.00 93.75 93 PRO A N 1
ATOM 713 C CA . PRO A 1 93 ? -16.351 1.354 7.126 1.00 93.75 93 PRO A CA 1
ATOM 714 C C . PRO A 1 93 ? -15.752 -0.040 6.902 1.00 93.75 93 PRO A C 1
ATOM 716 O O . PRO A 1 93 ? -15.961 -0.650 5.854 1.00 93.75 93 PRO A O 1
ATOM 719 N N . SER A 1 94 ? -15.062 -0.593 7.905 1.00 95.50 94 SER A N 1
ATOM 720 C CA . SER A 1 94 ? -14.421 -1.916 7.799 1.00 95.50 94 SER A CA 1
ATOM 721 C C . SER A 1 94 ? -15.405 -3.039 7.454 1.00 95.50 94 SER A C 1
ATOM 723 O O . SER A 1 94 ? -15.040 -3.985 6.767 1.00 95.50 94 SER A O 1
ATOM 725 N N . SER A 1 95 ? -16.671 -2.911 7.865 1.00 95.56 95 SER A N 1
ATOM 726 C CA . SER A 1 95 ? -17.752 -3.848 7.533 1.00 95.56 95 SER A CA 1
ATOM 727 C C . SER A 1 95 ? -18.121 -3.873 6.044 1.00 95.56 95 SER A C 1
ATOM 729 O O . SER A 1 95 ? -18.731 -4.838 5.582 1.00 95.56 95 SER A O 1
ATOM 731 N N . ALA A 1 96 ? -17.753 -2.839 5.281 1.00 95.81 96 ALA A N 1
ATOM 732 C CA . ALA A 1 96 ? -17.926 -2.789 3.834 1.00 95.81 96 ALA A CA 1
ATOM 733 C C . ALA A 1 96 ? -16.736 -3.391 3.068 1.00 95.81 96 ALA A C 1
ATOM 735 O O . ALA A 1 96 ? -16.801 -3.481 1.843 1.00 95.81 96 ALA A O 1
ATOM 736 N N . ILE A 1 97 ? -15.673 -3.819 3.755 1.00 96.81 97 ILE A N 1
ATOM 737 C CA . ILE A 1 97 ? -14.457 -4.361 3.146 1.00 96.81 97 ILE A CA 1
ATOM 738 C C . ILE A 1 97 ? -14.316 -5.838 3.525 1.00 96.81 97 ILE A C 1
ATOM 740 O O . ILE A 1 97 ? -14.427 -6.216 4.691 1.00 96.81 97 ILE A O 1
ATOM 744 N N . ARG A 1 98 ? -14.039 -6.685 2.534 1.00 97.69 98 ARG A N 1
ATOM 745 C CA . ARG A 1 98 ? -13.676 -8.089 2.734 1.00 97.69 98 ARG A CA 1
ATOM 746 C C . ARG A 1 98 ? -12.298 -8.351 2.145 1.00 97.69 98 ARG A C 1
ATOM 748 O O . ARG A 1 98 ? -12.081 -8.124 0.956 1.00 97.69 98 ARG A O 1
ATOM 755 N N . LEU A 1 99 ? -11.391 -8.839 2.981 1.00 97.88 99 LEU A N 1
ATOM 756 C CA . LEU A 1 99 ? -10.063 -9.282 2.581 1.00 97.88 99 LEU A CA 1
ATOM 757 C C . LEU A 1 99 ? -10.157 -10.759 2.196 1.00 97.88 99 LEU A C 1
ATOM 759 O O . LEU A 1 99 ? -10.582 -11.577 3.009 1.00 97.88 99 LEU A O 1
ATOM 763 N N . VAL A 1 100 ? -9.760 -11.092 0.970 1.00 98.31 100 VAL A N 1
ATOM 764 C CA . VAL A 1 100 ? -9.685 -12.469 0.478 1.00 98.31 100 VAL A CA 1
ATOM 765 C C . VAL A 1 100 ? -8.243 -12.795 0.111 1.00 98.31 100 VAL A C 1
ATOM 767 O O . VAL A 1 100 ? -7.647 -12.121 -0.730 1.00 98.31 100 VAL A O 1
ATOM 770 N N . ASP A 1 101 ? -7.668 -13.816 0.736 1.00 97.88 101 ASP A N 1
ATOM 771 C CA . ASP A 1 101 ? -6.307 -14.267 0.435 1.00 97.88 101 ASP A CA 1
ATOM 772 C C . ASP A 1 101 ? -6.076 -15.703 0.938 1.00 97.88 101 ASP A C 1
ATOM 774 O O . ASP A 1 101 ? -6.836 -16.216 1.756 1.00 97.88 101 ASP A O 1
ATOM 778 N N . ILE A 1 102 ? -5.003 -16.348 0.483 1.00 97.44 102 ILE A N 1
ATOM 779 C CA . ILE A 1 102 ? -4.622 -17.709 0.895 1.00 97.44 102 ILE A CA 1
ATOM 780 C C . ILE A 1 102 ? -4.104 -17.763 2.339 1.00 97.44 102 ILE A C 1
ATOM 782 O O . ILE A 1 102 ? -4.160 -18.806 2.993 1.00 97.44 102 ILE A O 1
ATOM 786 N N . ARG A 1 103 ? -3.585 -16.637 2.843 1.00 95.19 103 ARG A N 1
ATOM 787 C CA . ARG A 1 103 ? -3.026 -16.489 4.192 1.00 95.19 103 ARG A CA 1
ATOM 788 C C . ARG A 1 103 ? -3.473 -15.170 4.818 1.00 95.19 103 ARG A C 1
ATOM 790 O O . ARG A 1 103 ? -3.664 -14.210 4.073 1.00 95.19 103 ARG A O 1
ATOM 797 N N . PRO A 1 104 ? -3.592 -15.076 6.151 1.00 94.56 104 PRO A N 1
ATOM 798 C CA . PRO A 1 104 ? -3.907 -13.817 6.817 1.00 94.56 104 PRO A CA 1
ATOM 799 C C . PRO A 1 104 ? -2.800 -12.763 6.608 1.00 94.56 104 PRO A C 1
ATOM 801 O O . PRO A 1 104 ? -1.637 -13.122 6.380 1.00 94.56 104 PRO A O 1
ATOM 804 N N . PRO A 1 105 ? -3.135 -11.463 6.684 1.00 94.56 105 PRO A N 1
ATOM 805 C CA . PRO A 1 105 ? -2.156 -10.384 6.605 1.00 94.56 105 PRO A CA 1
ATOM 806 C C . PRO A 1 105 ? -1.209 -10.432 7.811 1.00 94.56 105 PRO A C 1
ATOM 808 O O . PRO A 1 105 ? -1.644 -10.565 8.950 1.00 94.56 105 PRO A O 1
ATOM 811 N N . SER A 1 106 ? 0.095 -10.292 7.563 1.00 93.25 106 SER A N 1
ATOM 812 C CA . SER A 1 106 ? 1.134 -10.249 8.608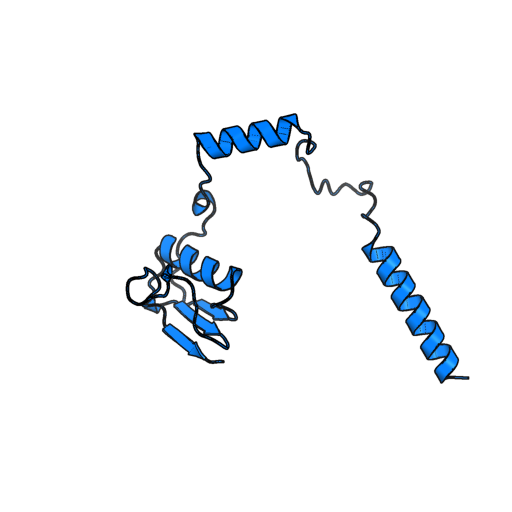 1.00 93.25 106 SER A CA 1
ATOM 813 C C . SER A 1 106 ? 1.503 -8.828 9.046 1.00 93.25 106 SER A C 1
ATOM 815 O O . SER A 1 106 ? 2.438 -8.642 9.814 1.00 93.25 106 SER A O 1
ATOM 817 N N . ARG A 1 107 ? 0.835 -7.821 8.479 1.00 93.12 107 ARG A N 1
ATOM 818 C CA . ARG A 1 107 ? 1.065 -6.399 8.737 1.00 93.12 107 ARG A CA 1
ATOM 819 C C . ARG A 1 107 ? 0.434 -5.988 10.070 1.00 93.12 107 ARG A C 1
ATOM 821 O O . ARG A 1 107 ? -0.717 -6.342 10.325 1.00 93.12 107 ARG A O 1
ATOM 828 N N . ASP A 1 108 ? 1.147 -5.196 10.870 1.00 95.06 108 ASP A N 1
ATOM 829 C CA . ASP A 1 108 ? 0.701 -4.760 12.204 1.00 95.06 108 ASP A CA 1
ATOM 830 C C . ASP A 1 108 ? -0.636 -4.015 12.167 1.00 95.06 108 ASP A C 1
ATOM 832 O O . ASP A 1 108 ? -1.440 -4.126 13.093 1.00 95.06 108 ASP A O 1
ATOM 836 N N . GLU A 1 109 ? -0.942 -3.314 11.074 1.00 96.00 109 GLU A N 1
ATOM 837 C CA . GLU A 1 109 ? -2.214 -2.614 10.913 1.00 96.00 109 GLU A CA 1
ATOM 838 C C . GLU A 1 109 ? -3.423 -3.563 10.895 1.00 96.00 109 GLU A C 1
ATOM 840 O O . GLU A 1 109 ? -4.533 -3.116 11.173 1.00 96.00 109 GLU A O 1
ATOM 845 N N . PHE A 1 110 ? -3.219 -4.852 10.610 1.00 96.06 110 PHE A N 1
ATOM 846 C CA . PHE A 1 110 ? -4.242 -5.902 10.630 1.00 96.06 110 PHE A CA 1
ATOM 847 C C . PHE A 1 110 ? -4.181 -6.781 11.889 1.00 96.06 110 PHE A C 1
ATOM 849 O O . PHE A 1 110 ? -5.011 -7.676 12.050 1.00 96.06 110 PHE A O 1
ATOM 856 N N . SER A 1 111 ? -3.223 -6.535 12.789 1.00 92.75 111 SER A N 1
ATOM 857 C CA . SER A 1 111 ? -3.176 -7.184 14.104 1.00 92.75 111 SER A CA 1
ATOM 858 C C . SER A 1 111 ? -4.381 -6.781 14.966 1.00 92.75 111 SER A C 1
ATOM 860 O O . SER A 1 111 ? -5.119 -5.866 14.615 1.00 92.75 111 SER A O 1
ATOM 862 N N . ILE A 1 112 ? -4.578 -7.424 16.121 1.00 88.56 112 ILE A N 1
ATOM 863 C CA . ILE A 1 112 ? -5.742 -7.202 17.007 1.00 88.56 112 ILE A CA 1
ATOM 864 C C . ILE A 1 112 ? -5.916 -5.724 17.407 1.00 88.56 112 ILE A C 1
ATOM 866 O O . ILE A 1 112 ? -7.043 -5.243 17.509 1.00 88.56 112 ILE A O 1
ATOM 870 N N . SER A 1 113 ? -4.819 -4.994 17.614 1.00 88.00 113 SER A N 1
ATOM 871 C CA . SER A 1 113 ? -4.822 -3.564 17.956 1.00 88.00 113 SER A CA 1
ATOM 872 C C . SER A 1 113 ? -4.762 -2.642 16.733 1.00 88.00 113 SER A C 1
ATOM 874 O O . SER A 1 113 ? -4.876 -1.424 16.867 1.00 88.00 113 SER A O 1
ATOM 876 N N . GLY A 1 114 ? -4.578 -3.207 15.541 1.00 89.50 114 GLY A N 1
ATOM 877 C CA . GLY A 1 114 ? -4.412 -2.473 14.300 1.00 89.50 114 GLY A CA 1
ATOM 878 C C . GLY A 1 114 ? -5.712 -1.851 13.788 1.00 89.50 114 GLY A C 1
ATOM 879 O O . GLY A 1 114 ? -6.823 -2.325 14.044 1.00 89.50 114 GLY A O 1
ATOM 880 N N . ARG A 1 115 ? -5.588 -0.774 13.009 1.00 89.88 115 ARG A N 1
ATOM 881 C CA . ARG A 1 115 ? -6.736 -0.043 12.440 1.00 89.88 115 ARG A CA 1
ATOM 882 C C . ARG A 1 115 ? -7.575 -0.861 11.450 1.00 89.88 115 ARG A C 1
ATOM 884 O O . ARG A 1 115 ? -8.757 -0.580 11.277 1.00 89.88 115 ARG A O 1
ATOM 891 N N . ALA A 1 116 ? -6.985 -1.877 10.827 1.00 95.62 116 ALA A N 1
ATOM 892 C CA . ALA A 1 116 ? -7.641 -2.815 9.922 1.00 95.62 116 ALA A CA 1
ATOM 893 C C . ALA A 1 116 ? -8.036 -4.141 10.604 1.00 95.62 116 ALA A C 1
ATOM 895 O O . ALA A 1 116 ? -8.539 -5.036 9.930 1.00 95.62 116 ALA A O 1
ATOM 896 N N . SER A 1 117 ? -7.890 -4.255 11.933 1.00 95.81 117 SER A N 1
ATOM 897 C CA . SER A 1 117 ? -8.270 -5.436 12.739 1.00 95.81 117 SER A CA 1
ATOM 898 C C . SER A 1 117 ? -9.702 -5.927 12.507 1.00 95.81 117 SER A C 1
ATOM 900 O O . SER A 1 117 ? -10.000 -7.108 12.658 1.00 95.81 117 SER A O 1
ATOM 902 N N . ARG A 1 118 ? -10.611 -5.010 12.154 1.00 96.69 118 ARG A N 1
ATOM 903 C CA . ARG A 1 118 ? -12.043 -5.279 11.951 1.00 96.69 118 ARG A CA 1
ATOM 904 C C . ARG A 1 118 ? -12.412 -5.599 10.504 1.00 96.69 118 ARG A C 1
ATOM 906 O O . ARG A 1 118 ? -13.599 -5.753 10.214 1.00 96.69 118 ARG A O 1
ATOM 913 N N . VAL A 1 119 ? -11.448 -5.626 9.585 1.00 97.19 119 VAL A N 1
ATOM 914 C CA . VAL A 1 119 ? -11.692 -6.050 8.203 1.00 97.19 119 VAL A CA 1
ATOM 915 C C . VAL A 1 119 ? -11.785 -7.569 8.189 1.00 97.19 119 VAL A C 1
ATOM 917 O O . VAL A 1 119 ? -10.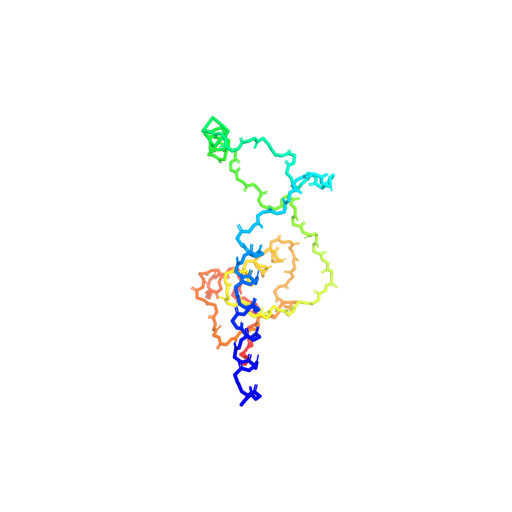887 -8.263 8.657 1.00 97.19 119 VAL A O 1
ATOM 920 N N . LEU A 1 120 ? -12.891 -8.096 7.666 1.00 97.00 120 LEU A N 1
ATOM 921 C CA . LEU A 1 120 ? -13.134 -9.532 7.698 1.00 97.00 120 LEU A CA 1
ATOM 922 C C . LEU A 1 120 ? -12.213 -10.255 6.710 1.00 97.00 120 LEU A C 1
ATOM 924 O O . LEU A 1 120 ? -12.250 -9.979 5.509 1.00 97.00 120 LEU A O 1
ATOM 928 N N . PHE A 1 121 ? -11.431 -11.198 7.233 1.00 96.94 121 PHE A N 1
ATOM 929 C CA . PHE A 1 121 ? -10.618 -12.127 6.458 1.00 96.94 121 PHE A CA 1
ATOM 930 C C . PHE A 1 121 ? -11.455 -13.333 6.019 1.00 96.94 121 PHE A C 1
ATOM 932 O O . PHE A 1 121 ? -12.155 -13.943 6.827 1.00 96.94 121 PHE A O 1
ATOM 939 N N . ALA A 1 122 ? -11.364 -13.683 4.741 1.00 96.44 122 ALA A N 1
ATOM 940 C CA . ALA A 1 122 ? -11.877 -14.925 4.189 1.00 96.44 122 ALA A CA 1
ATOM 941 C C . ALA A 1 122 ? -10.747 -15.642 3.447 1.00 96.44 122 ALA A C 1
ATOM 943 O O . ALA A 1 122 ? -10.095 -15.057 2.581 1.00 96.44 122 ALA A O 1
ATOM 944 N N . GLN A 1 123 ? -10.528 -16.908 3.791 1.00 96.38 123 GLN A N 1
ATOM 945 C CA . GLN A 1 123 ? -9.547 -17.736 3.102 1.00 96.38 123 GLN A CA 1
ATOM 946 C C . GLN A 1 123 ? -10.106 -18.186 1.746 1.00 96.38 123 GLN A C 1
ATOM 948 O O . GLN A 1 123 ? -11.269 -18.591 1.677 1.00 96.38 123 GLN A O 1
ATOM 953 N N . ALA A 1 124 ? -9.295 -18.064 0.691 1.00 88.31 124 ALA A N 1
ATOM 954 C CA . ALA A 1 124 ? -9.603 -18.545 -0.660 1.00 88.31 124 ALA A CA 1
ATOM 955 C C . ALA A 1 124 ? -9.040 -19.945 -0.915 1.00 88.31 124 ALA A C 1
ATOM 957 O O . ALA A 1 124 ? -7.957 -20.245 -0.359 1.00 88.31 124 ALA A O 1
#

Radius of gyration: 23.0 Å; chains: 1; bounding box: 43×52×58 Å